Protein AF-A0A7V3TUY7-F1 (afdb_monomer)

Secondary structure (DSSP, 8-state):
-PPP-GGGPPPPHHHHHHHHHT-BTTB----EEETTEEE--HHHHHHHHHHHHHS---TTSPP-HHHHHHHHHHHHHHHHHHT-

Foldseek 3Di:
DDAQDDPRHDDDVVVLVCQQVPNDPPQHQDWDDDDPDIDHDPVSVVVRVVVVVPDPPPVPPPPPPVRVVVVVVVVVVVCVVVPD

Solvent-accessible surface area (backbone atoms only — not comparable to full-atom values): 5238 Å² total; per-residue (Å²): 133,86,73,58,47,82,93,69,36,68,80,55,67,69,56,56,52,40,25,50,76,71,26,57,94,89,46,55,38,60,66,48,76,58,84,97,42,80,44,68,53,72,67,37,51,50,54,38,52,52,56,60,65,75,44,79,80,65,89,73,61,78,66,54,71,76,50,48,51,53,54,48,54,48,51,51,50,50,42,64,71,72,69,118

Mean predicted aligned error: 10.54 Å

Sequence (84 aa):
MLPRRRAGKKVHVSTLYRWTLHGIRGVRLESLQCGGTRVTSVEALERFFRRLEEQPKDGTSPRSFAKRIRDSERAVQELARDGM

pLDDT: mean 84.79, std 12.77, range [51.34, 98.0]

Radius of gyration: 19.03 Å; Cα contacts (8 Å, |Δi|>4): 52; chains: 1; bounding box: 50×34×39 Å

Structure (mmCIF, N/CA/C/O backbone):
data_AF-A0A7V3TUY7-F1
#
_entry.id   AF-A0A7V3TUY7-F1
#
loop_
_atom_site.group_PDB
_atom_site.id
_atom_site.type_symbol
_atom_site.label_atom_id
_atom_site.label_alt_id
_atom_site.label_comp_id
_atom_site.label_asym_id
_atom_site.label_entity_id
_atom_site.label_seq_id
_atom_site.pdbx_PDB_ins_code
_atom_site.Cartn_x
_atom_site.Cartn_y
_atom_site.Cartn_z
_atom_site.occupancy
_atom_site.B_iso_or_equiv
_atom_site.auth_seq_id
_atom_site.auth_comp_id
_atom_site.auth_asym_id
_atom_site.auth_atom_id
_atom_site.pdbx_PDB_model_num
ATOM 1 N N . MET A 1 1 ? -8.887 -7.650 8.209 1.00 63.75 1 MET A N 1
ATOM 2 C CA . MET A 1 1 ? -7.688 -6.937 8.728 1.00 63.75 1 MET A CA 1
ATOM 3 C C . MET A 1 1 ? -6.448 -7.414 7.960 1.00 63.75 1 MET A C 1
ATOM 5 O O . MET A 1 1 ? -6.435 -8.569 7.559 1.00 63.75 1 MET A O 1
ATOM 9 N N . LEU A 1 2 ? -5.440 -6.567 7.699 1.00 82.25 2 LEU A N 1
ATOM 10 C CA . LEU A 1 2 ? -4.297 -6.931 6.835 1.00 82.25 2 LEU A CA 1
ATOM 11 C C . LEU A 1 2 ? -3.287 -7.866 7.525 1.00 82.25 2 LEU A C 1
ATOM 13 O O . LEU A 1 2 ? -2.936 -7.612 8.681 1.00 82.25 2 LEU A O 1
ATOM 17 N N . PRO A 1 3 ? -2.754 -8.886 6.822 1.00 82.62 3 PRO A N 1
ATOM 18 C CA . PRO A 1 3 ? -1.793 -9.812 7.405 1.00 82.62 3 PRO A CA 1
ATOM 19 C C . PRO A 1 3 ? -0.469 -9.114 7.727 1.00 82.62 3 PRO A C 1
ATOM 21 O O . PRO A 1 3 ? 0.005 -8.240 6.990 1.00 82.62 3 PRO A O 1
ATOM 24 N N . ARG A 1 4 ? 0.164 -9.546 8.819 1.00 87.19 4 ARG A N 1
ATOM 25 C CA . ARG A 1 4 ? 1.552 -9.196 9.133 1.00 87.19 4 ARG A CA 1
ATOM 26 C C . ARG A 1 4 ? 2.467 -9.929 8.156 1.00 87.19 4 ARG A C 1
ATOM 28 O O . ARG A 1 4 ? 2.350 -11.138 7.994 1.00 87.19 4 ARG A O 1
ATOM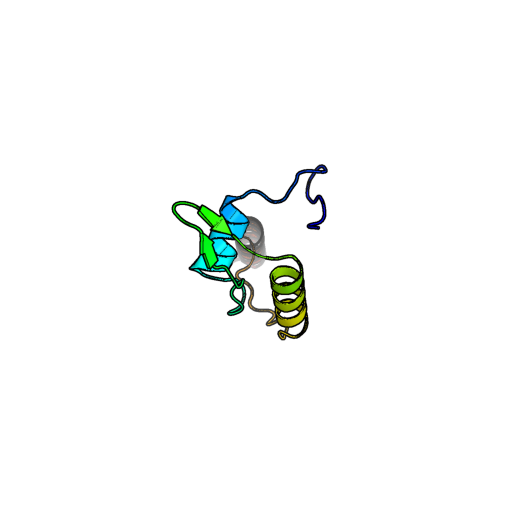 35 N N . ARG A 1 5 ? 3.343 -9.190 7.473 1.00 80.00 5 ARG A N 1
ATOM 36 C CA . ARG A 1 5 ? 4.253 -9.744 6.455 1.00 80.00 5 ARG A CA 1
ATOM 37 C C . ARG A 1 5 ? 5.677 -9.816 7.011 1.00 80.00 5 ARG A C 1
ATOM 39 O O . ARG A 1 5 ? 5.862 -10.241 8.145 1.00 80.00 5 ARG A O 1
ATOM 46 N N . ARG A 1 6 ? 6.687 -9.441 6.219 1.00 80.38 6 ARG A N 1
ATOM 47 C CA . ARG A 1 6 ? 8.123 -9.584 6.516 1.00 80.38 6 ARG A CA 1
ATOM 48 C C . ARG A 1 6 ? 8.455 -9.248 7.978 1.00 80.38 6 ARG A C 1
ATOM 50 O O . ARG A 1 6 ? 8.214 -8.125 8.417 1.00 80.38 6 ARG A O 1
ATOM 57 N N . ALA A 1 7 ? 9.012 -10.224 8.698 1.00 84.75 7 ALA A N 1
ATOM 58 C CA . ALA A 1 7 ? 9.372 -10.119 10.116 1.00 84.75 7 ALA A CA 1
ATOM 59 C C . ALA A 1 7 ? 8.205 -9.708 11.045 1.00 84.75 7 ALA A C 1
ATOM 61 O O . ALA A 1 7 ? 8.391 -8.928 11.974 1.00 84.75 7 ALA A O 1
ATOM 62 N N . GLY A 1 8 ? 6.977 -10.155 10.760 1.00 85.19 8 GLY A N 1
ATOM 63 C CA . GLY A 1 8 ? 5.795 -9.861 11.582 1.00 85.19 8 GLY A CA 1
ATOM 64 C C . GLY A 1 8 ? 5.325 -8.400 11.525 1.00 85.19 8 GLY A C 1
ATOM 65 O O . GLY A 1 8 ? 4.447 -7.990 12.297 1.00 85.19 8 GLY A O 1
ATOM 66 N N . LYS A 1 9 ? 5.884 -7.592 10.616 1.00 86.38 9 LYS A N 1
ATOM 67 C CA . LYS A 1 9 ? 5.565 -6.166 10.506 1.00 86.38 9 LYS A CA 1
ATOM 68 C C . LYS A 1 9 ? 4.205 -5.951 9.843 1.00 86.38 9 LYS A C 1
ATOM 70 O O . LYS A 1 9 ? 3.831 -6.648 8.894 1.00 86.38 9 LYS A O 1
ATOM 75 N N . LYS A 1 10 ? 3.469 -4.958 10.351 1.00 89.88 10 LYS A N 1
ATOM 76 C CA . LYS A 1 10 ? 2.238 -4.458 9.724 1.00 89.88 10 LYS A CA 1
ATOM 77 C C . LYS A 1 10 ? 2.568 -3.827 8.367 1.00 89.88 10 LYS A C 1
ATOM 79 O O . LYS A 1 10 ? 3.690 -3.376 8.135 1.00 89.88 10 LYS A O 1
ATOM 84 N N . VAL A 1 11 ? 1.577 -3.771 7.482 1.00 90.25 11 VAL A N 1
ATOM 85 C CA . VAL A 1 11 ? 1.689 -3.014 6.229 1.00 90.25 11 VAL A CA 1
ATOM 86 C C . VAL A 1 11 ? 1.916 -1.538 6.563 1.00 90.25 11 VAL A C 1
ATOM 88 O O . VAL A 1 11 ? 1.170 -0.956 7.346 1.00 90.25 11 VAL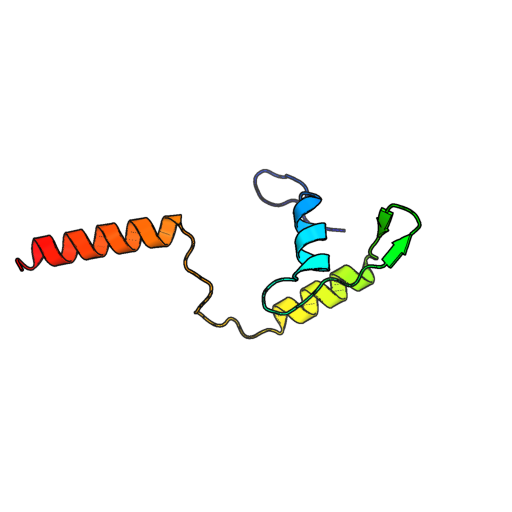 A O 1
ATOM 91 N N . HIS A 1 12 ? 2.958 -0.941 5.983 1.00 91.00 12 HIS A N 1
ATOM 92 C CA . HIS A 1 12 ? 3.263 0.473 6.188 1.00 91.00 12 HIS A CA 1
ATOM 93 C C . HIS A 1 12 ? 2.206 1.362 5.525 1.00 91.00 12 HIS A C 1
ATOM 95 O O . HIS A 1 12 ? 1.776 1.072 4.406 1.00 91.00 12 HIS A O 1
ATOM 101 N N . VAL A 1 13 ? 1.851 2.482 6.159 1.00 92.12 13 VAL A N 1
ATOM 102 C CA . VAL A 1 13 ? 0.804 3.397 5.670 1.00 92.12 13 VAL A CA 1
ATOM 103 C C . VAL A 1 13 ? 1.074 3.905 4.248 1.00 92.12 13 VAL A C 1
ATOM 105 O O . VAL A 1 13 ? 0.161 3.963 3.429 1.00 92.12 13 VAL A O 1
ATOM 108 N N . SER A 1 14 ? 2.338 4.145 3.883 1.00 93.19 14 SER A N 1
ATOM 109 C CA . SER A 1 14 ? 2.715 4.549 2.517 1.00 93.19 14 SER A CA 1
ATOM 110 C C . SER A 1 14 ? 2.316 3.527 1.447 1.00 93.19 14 SER A C 1
ATOM 112 O O . SER A 1 14 ? 2.120 3.888 0.292 1.00 93.19 14 SER A O 1
ATOM 114 N N . THR A 1 15 ? 2.177 2.245 1.803 1.00 92.75 15 THR A N 1
ATOM 115 C CA . THR A 1 15 ? 1.671 1.226 0.871 1.00 92.75 15 THR A CA 1
ATOM 116 C C . THR A 1 15 ? 0.186 1.424 0.585 1.00 92.75 15 THR A C 1
ATOM 118 O O . THR A 1 15 ? -0.208 1.321 -0.573 1.00 92.75 15 THR A O 1
ATOM 121 N N . LEU A 1 16 ? -0.615 1.777 1.595 1.00 93.75 16 LEU A N 1
ATOM 122 C CA . LEU A 1 16 ? -2.032 2.103 1.412 1.00 93.75 16 LEU A CA 1
ATOM 123 C C . LEU A 1 16 ? -2.202 3.376 0.575 1.00 93.75 16 LEU A C 1
ATOM 125 O O . LEU A 1 16 ? -3.000 3.395 -0.360 1.00 93.75 16 LEU A O 1
ATOM 129 N N . TYR A 1 17 ? -1.394 4.409 0.834 1.00 95.12 17 TYR A N 1
ATOM 130 C CA . TYR A 1 17 ? -1.369 5.605 -0.015 1.00 95.12 17 TYR A CA 1
ATOM 131 C C . TYR A 1 17 ? -1.016 5.266 -1.463 1.00 95.12 17 TYR A C 1
ATOM 133 O O . TYR A 1 17 ? -1.726 5.664 -2.37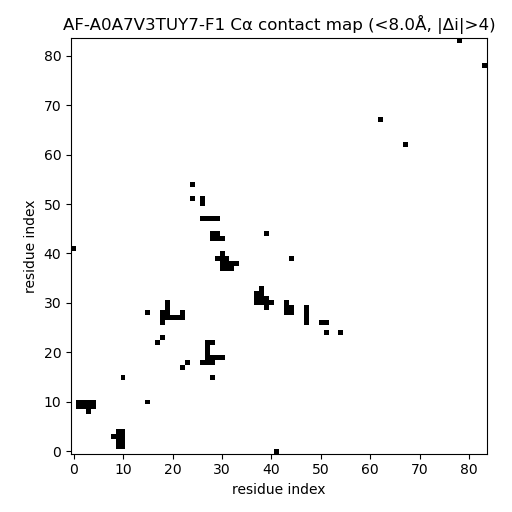6 1.00 95.12 17 TYR A O 1
ATOM 141 N N . ARG A 1 18 ? 0.011 4.447 -1.703 1.00 95.06 18 ARG A N 1
ATOM 142 C CA . ARG A 1 18 ? 0.352 4.021 -3.066 1.00 95.06 18 ARG A CA 1
ATOM 143 C C . ARG A 1 18 ? -0.791 3.255 -3.741 1.00 95.06 18 ARG A C 1
ATOM 145 O O . ARG A 1 18 ? -1.091 3.521 -4.899 1.00 95.06 18 ARG A O 1
ATOM 152 N N . TRP A 1 19 ? -1.453 2.336 -3.037 1.00 96.19 19 TRP A N 1
ATOM 153 C CA . TRP A 1 19 ? -2.580 1.580 -3.598 1.00 96.19 19 TRP A CA 1
ATOM 154 C C . TRP A 1 19 ? -3.794 2.454 -3.922 1.00 96.19 19 TRP A C 1
ATOM 156 O O . TRP A 1 19 ? -4.487 2.187 -4.899 1.00 96.19 19 TRP A O 1
ATOM 166 N N . THR A 1 20 ? -4.041 3.506 -3.145 1.00 96.56 20 THR A N 1
ATOM 167 C CA . THR A 1 20 ? -5.142 4.449 -3.405 1.00 96.56 20 THR A CA 1
ATOM 168 C C . THR A 1 20 ? -4.793 5.451 -4.519 1.00 96.56 20 THR A C 1
ATOM 170 O O . THR A 1 20 ? -5.603 5.711 -5.414 1.00 96.56 20 THR A O 1
ATOM 173 N N . LEU A 1 21 ? -3.562 5.976 -4.527 1.00 94.56 21 LEU A N 1
ATOM 174 C CA . LEU A 1 21 ? -3.104 7.015 -5.462 1.00 94.56 21 LEU A CA 1
ATOM 175 C C . LEU A 1 21 ? -2.673 6.493 -6.835 1.00 94.56 21 LEU A C 1
ATOM 177 O O . LEU A 1 21 ? -2.879 7.176 -7.834 1.00 94.56 21 LEU A O 1
ATOM 181 N N . HIS A 1 22 ? -2.089 5.302 -6.902 1.00 94.12 22 HIS A N 1
ATOM 182 C CA . HIS A 1 22 ? -1.559 4.739 -8.150 1.00 94.12 22 HIS A CA 1
ATOM 183 C C . HIS A 1 22 ? -2.094 3.337 -8.428 1.00 94.12 22 HIS A C 1
ATOM 185 O O . HIS A 1 22 ? -2.167 2.918 -9.579 1.00 94.12 22 HIS A O 1
ATOM 191 N N . GLY A 1 23 ? -2.495 2.616 -7.382 1.00 94.38 23 GLY A N 1
ATOM 192 C CA . GLY A 1 23 ? -2.835 1.209 -7.503 1.00 94.38 23 GLY A CA 1
ATOM 193 C C . GLY A 1 23 ? -1.606 0.327 -7.663 1.00 94.38 23 GLY A C 1
ATOM 194 O O . GLY A 1 23 ? -0.463 0.730 -7.435 1.00 94.38 23 GLY A O 1
ATOM 195 N N . ILE A 1 24 ? -1.858 -0.925 -8.008 1.00 92.94 24 ILE A N 1
ATOM 196 C CA . ILE A 1 24 ? -0.845 -1.913 -8.356 1.00 92.94 24 ILE A CA 1
ATOM 197 C C . ILE A 1 24 ? -1.452 -2.860 -9.383 1.00 92.94 24 ILE A C 1
ATOM 199 O O . ILE A 1 24 ? -2.605 -3.257 -9.238 1.00 92.94 24 ILE A O 1
ATOM 203 N N . ARG A 1 25 ? -0.689 -3.189 -10.435 1.00 88.88 25 ARG A N 1
ATOM 204 C CA . ARG A 1 25 ? -1.180 -3.995 -11.566 1.00 88.88 25 ARG A CA 1
ATOM 205 C C . ARG A 1 25 ? -2.516 -3.442 -12.102 1.00 88.88 25 ARG A C 1
ATOM 207 O O . ARG A 1 25 ? -3.481 -4.159 -12.237 1.00 88.88 25 ARG A O 1
ATOM 214 N N . GLY A 1 26 ? -2.648 -2.127 -12.274 1.00 89.94 26 GLY A N 1
ATOM 215 C CA . GLY A 1 26 ? -3.898 -1.517 -12.760 1.00 89.94 26 GLY A CA 1
ATOM 216 C C . GLY A 1 26 ? -5.115 -1.579 -11.815 1.00 89.94 26 GLY A C 1
ATOM 217 O O . GLY A 1 26 ? -6.136 -0.978 -12.130 1.00 89.94 26 GLY A O 1
ATOM 218 N N . VAL A 1 27 ? -5.032 -2.222 -10.642 1.00 94.88 27 VAL A N 1
ATOM 219 C CA . VAL A 1 27 ? -6.103 -2.209 -9.628 1.00 94.88 27 VAL A CA 1
ATOM 220 C C . VAL A 1 27 ? -5.809 -1.138 -8.584 1.00 94.88 27 VAL A C 1
ATOM 222 O O . VAL A 1 27 ? -4.720 -1.106 -8.006 1.00 94.88 27 VAL A O 1
ATOM 225 N N . ARG A 1 28 ? -6.784 -0.269 -8.304 1.00 96.62 28 ARG A N 1
ATOM 226 C CA . ARG A 1 28 ? -6.689 0.790 -7.284 1.00 96.62 28 ARG A CA 1
ATOM 227 C C . ARG A 1 28 ? -7.551 0.461 -6.071 1.00 96.62 28 ARG A C 1
ATOM 229 O O . ARG A 1 28 ? -8.635 -0.101 -6.210 1.00 96.62 28 ARG A O 1
ATOM 236 N N . LEU A 1 29 ? -7.060 0.813 -4.884 1.00 97.81 29 LEU A N 1
ATOM 237 C CA . LEU A 1 29 ? -7.801 0.645 -3.636 1.00 97.81 29 LEU A CA 1
ATOM 238 C C . LEU A 1 29 ? -8.822 1.777 -3.474 1.00 97.81 29 LEU A C 1
ATOM 240 O O . LEU A 1 29 ? -8.465 2.957 -3.507 1.00 97.81 29 LEU A O 1
ATOM 244 N N . GLU A 1 30 ? -10.079 1.400 -3.255 1.00 98.00 30 GLU A N 1
ATOM 245 C CA . GLU A 1 30 ? -11.172 2.326 -2.962 1.00 98.00 30 GLU A CA 1
ATOM 246 C C . GLU A 1 30 ? -10.912 3.045 -1.627 1.00 98.00 30 GLU A C 1
ATOM 248 O O . GLU A 1 30 ? -10.540 2.437 -0.619 1.00 98.00 30 GLU A O 1
ATOM 253 N N . SER A 1 31 ? -11.067 4.367 -1.623 1.00 97.31 31 SER A N 1
ATOM 254 C CA . SER A 1 31 ? -10.862 5.200 -0.438 1.00 97.31 31 SER A CA 1
ATOM 255 C C . SER A 1 31 ? -11.699 6.467 -0.510 1.00 97.31 31 SER A C 1
ATOM 257 O O . SER A 1 31 ? -12.046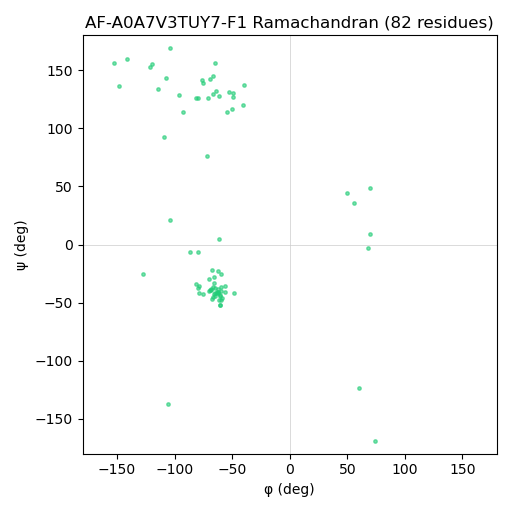 6.925 -1.597 1.00 97.31 31 SER A O 1
ATOM 259 N N . LEU A 1 32 ? -11.984 7.036 0.657 1.00 96.56 32 LEU A N 1
ATOM 260 C CA . LEU A 1 32 ? -12.728 8.279 0.825 1.00 96.56 32 LEU A CA 1
ATOM 261 C C . LEU A 1 32 ? -11.865 9.294 1.571 1.00 96.56 32 LEU A C 1
ATOM 263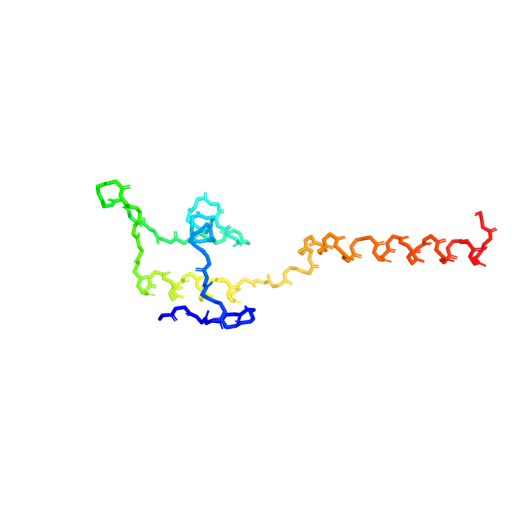 O O . LEU A 1 32 ? -10.988 8.925 2.356 1.00 96.56 32 LEU A O 1
ATOM 267 N N . GLN A 1 33 ? -12.123 10.575 1.336 1.00 96.38 33 GLN A N 1
ATOM 268 C CA . GLN A 1 33 ? -11.546 11.653 2.126 1.00 96.38 33 GLN A CA 1
ATOM 269 C C . GLN A 1 33 ? -12.520 11.987 3.262 1.00 96.38 33 GLN A C 1
ATOM 271 O O . GLN A 1 33 ? -13.633 12.438 3.012 1.00 96.38 33 GLN A O 1
ATOM 276 N N . CYS A 1 34 ? -12.112 11.741 4.504 1.00 96.25 34 CYS A N 1
ATOM 277 C CA . CYS A 1 34 ? -12.863 12.088 5.706 1.00 96.25 34 CYS A CA 1
ATOM 278 C C . CYS A 1 34 ? -12.136 13.247 6.398 1.00 96.25 34 CYS A C 1
ATOM 280 O O . CYS A 1 34 ? -11.166 13.045 7.136 1.00 96.25 34 CYS A O 1
ATOM 282 N N . GLY A 1 35 ? -12.541 14.479 6.075 1.00 94.94 35 GLY A N 1
ATOM 283 C CA . GLY A 1 35 ? -11.821 15.686 6.485 1.00 94.94 35 GLY A CA 1
ATOM 284 C C . GLY A 1 35 ? -10.388 15.696 5.942 1.00 94.94 35 GLY A C 1
ATOM 285 O O . GLY A 1 35 ? -10.175 15.558 4.740 1.00 94.94 35 GLY A O 1
ATOM 286 N N . GLY A 1 36 ? -9.391 15.813 6.823 1.00 93.88 36 GLY A N 1
ATOM 287 C CA . GLY A 1 36 ? -7.964 15.768 6.463 1.00 93.88 36 GLY A CA 1
ATOM 288 C C . GLY A 1 36 ? -7.391 14.361 6.244 1.00 93.88 36 GLY A C 1
ATOM 289 O O . GLY A 1 36 ? -6.258 14.228 5.785 1.00 93.88 36 GLY A O 1
ATOM 290 N N . THR A 1 37 ? -8.160 13.303 6.520 1.00 93.75 37 THR A N 1
ATOM 291 C CA . THR A 1 37 ? -7.650 11.926 6.534 1.00 93.75 37 THR A CA 1
ATOM 292 C C . THR A 1 37 ? -8.275 11.075 5.438 1.00 93.75 37 THR A C 1
ATOM 294 O O . THR A 1 37 ? -9.492 11.033 5.268 1.00 93.75 37 THR A O 1
ATOM 297 N N . ARG A 1 38 ? -7.439 10.318 4.723 1.00 94.81 38 ARG A N 1
ATOM 298 C CA . ARG A 1 38 ? -7.908 9.294 3.788 1.00 94.81 38 ARG A CA 1
ATOM 299 C C . ARG A 1 38 ? -8.260 8.014 4.537 1.00 94.81 38 ARG A C 1
ATOM 301 O O . ARG A 1 38 ? -7.424 7.460 5.248 1.00 94.81 38 ARG A O 1
ATOM 308 N N . VAL A 1 39 ? -9.474 7.525 4.329 1.00 95.62 39 VAL A N 1
ATOM 309 C CA . VAL A 1 39 ? -10.005 6.315 4.965 1.00 95.62 39 VAL A CA 1
ATOM 310 C C . VAL A 1 39 ? -10.377 5.267 3.917 1.00 95.62 39 VAL A C 1
ATOM 312 O O . VAL A 1 39 ? -10.636 5.581 2.756 1.00 95.62 39 VAL A O 1
ATOM 315 N N . THR A 1 40 ? -10.375 4.000 4.316 1.00 95.75 40 THR A N 1
ATOM 316 C CA . THR A 1 40 ? -10.826 2.859 3.507 1.00 95.75 40 THR A CA 1
ATOM 317 C C . THR A 1 40 ? -11.558 1.877 4.419 1.00 95.75 40 THR A C 1
ATOM 319 O O . THR A 1 40 ? -11.377 1.926 5.638 1.00 95.75 40 THR A O 1
ATOM 322 N N . SER A 1 41 ? -12.384 1.007 3.846 1.00 95.19 41 SER A N 1
ATOM 323 C CA . SER A 1 41 ? -13.147 0.004 4.592 1.00 95.19 41 SER A CA 1
ATOM 324 C C . SER A 1 41 ? -12.543 -1.396 4.444 1.00 95.19 41 SER A C 1
ATOM 326 O O . SER A 1 41 ? -11.650 -1.636 3.624 1.00 95.19 41 SER A O 1
ATOM 328 N N . VAL A 1 42 ? -13.018 -2.345 5.251 1.00 94.50 42 VAL A N 1
ATOM 329 C CA . VAL A 1 42 ? -12.576 -3.745 5.160 1.00 94.50 42 VAL A CA 1
ATOM 330 C C . VAL A 1 42 ? -13.061 -4.379 3.855 1.00 94.50 42 VAL A C 1
ATOM 332 O O . VAL A 1 42 ? -12.295 -5.070 3.189 1.00 94.50 42 VAL A O 1
ATOM 335 N N . GLU A 1 43 ? -14.284 -4.070 3.438 1.00 96.50 43 GLU A N 1
ATOM 336 C CA . GLU A 1 43 ? -14.907 -4.548 2.202 1.00 96.50 43 GLU A CA 1
ATOM 337 C C . GLU A 1 43 ? -14.192 -3.977 0.968 1.00 96.50 43 GLU A C 1
ATOM 339 O O . GLU A 1 43 ? -14.020 -4.665 -0.037 1.00 96.50 43 GLU A O 1
ATOM 344 N N . ALA A 1 44 ? -13.727 -2.723 1.038 1.00 96.25 44 ALA A N 1
ATOM 345 C CA . ALA A 1 44 ? -12.899 -2.118 -0.004 1.00 96.25 44 ALA A CA 1
ATOM 346 C C . ALA A 1 44 ? -11.566 -2.863 -0.179 1.00 96.25 44 ALA A C 1
ATOM 348 O O . ALA A 1 44 ? -11.134 -3.109 -1.308 1.00 96.25 44 ALA A O 1
ATOM 349 N N . LEU A 1 45 ? -10.926 -3.259 0.928 1.00 95.25 45 LEU A N 1
ATOM 350 C CA . LEU A 1 45 ? -9.711 -4.075 0.896 1.00 95.25 45 LEU A CA 1
ATOM 351 C C . LEU A 1 45 ? -9.977 -5.467 0.315 1.00 95.25 45 LEU A C 1
ATOM 353 O O . LEU A 1 45 ? -9.181 -5.948 -0.487 1.00 95.25 45 LEU A O 1
ATOM 357 N N . GLU A 1 46 ? -11.086 -6.102 0.685 1.00 95.25 46 GLU A N 1
ATOM 358 C CA . GLU A 1 46 ? -11.480 -7.403 0.141 1.00 95.25 46 GLU A CA 1
ATOM 359 C C . GLU A 1 46 ? -11.680 -7.340 -1.380 1.00 95.25 46 GLU A C 1
ATOM 361 O O . GLU A 1 46 ? -11.032 -8.087 -2.117 1.00 95.25 46 GLU A O 1
ATOM 366 N N . ARG A 1 47 ? -12.491 -6.388 -1.870 1.00 95.75 47 ARG A N 1
ATOM 367 C CA . ARG A 1 47 ? -12.691 -6.167 -3.313 1.00 95.75 47 ARG A CA 1
ATOM 368 C C . ARG A 1 47 ? -11.376 -5.904 -4.037 1.00 95.75 47 ARG A C 1
ATOM 370 O O . ARG A 1 47 ? -11.167 -6.403 -5.139 1.00 95.75 47 ARG A O 1
ATOM 377 N N . PHE A 1 48 ? -10.492 -5.120 -3.427 1.00 95.69 48 PHE A N 1
ATOM 378 C CA . PHE A 1 48 ? -9.178 -4.819 -3.980 1.00 95.69 48 PHE A CA 1
ATOM 379 C C . PHE A 1 48 ? -8.317 -6.077 -4.143 1.00 95.69 48 PHE A C 1
ATOM 381 O O . PHE A 1 48 ? -7.754 -6.288 -5.216 1.00 95.69 48 PHE A O 1
ATOM 388 N N . PHE A 1 49 ? -8.229 -6.931 -3.119 1.00 93.75 49 PHE A N 1
ATOM 389 C CA . PHE A 1 49 ? -7.433 -8.157 -3.208 1.00 93.75 49 PHE A CA 1
ATOM 390 C C . PHE A 1 49 ? -8.028 -9.181 -4.166 1.00 93.75 49 PHE A C 1
ATOM 392 O O . PHE A 1 49 ? -7.269 -9.769 -4.931 1.00 93.75 49 PHE A O 1
ATOM 399 N N . ARG A 1 50 ? -9.356 -9.327 -4.193 1.00 94.88 50 ARG A N 1
ATOM 400 C CA . ARG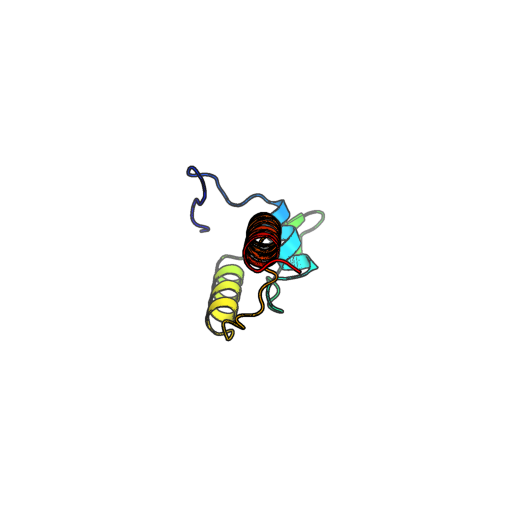 A 1 50 ? -10.034 -10.213 -5.144 1.00 94.88 50 ARG A CA 1
ATOM 401 C C . ARG A 1 50 ? -9.741 -9.812 -6.592 1.00 94.88 50 ARG A C 1
A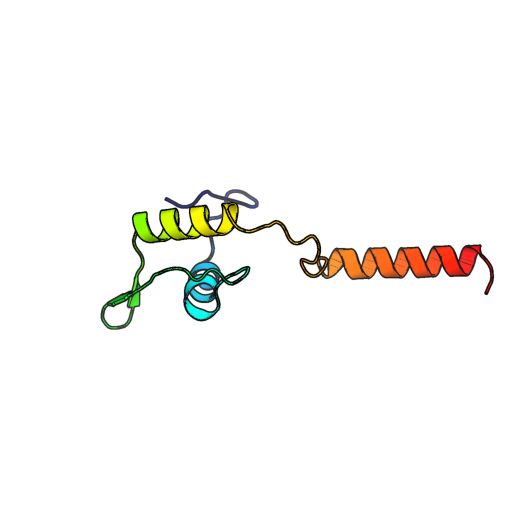TOM 403 O O . ARG A 1 50 ? -9.269 -10.630 -7.372 1.00 94.88 50 ARG A O 1
ATOM 410 N N . ARG A 1 51 ? -9.864 -8.519 -6.916 1.00 94.94 51 ARG A N 1
ATOM 411 C CA . ARG A 1 51 ? -9.495 -7.993 -8.243 1.00 94.94 51 ARG A CA 1
ATOM 412 C C . ARG A 1 51 ? -8.023 -8.233 -8.587 1.00 94.94 51 ARG A C 1
ATOM 414 O O . ARG A 1 51 ? -7.702 -8.470 -9.743 1.00 94.94 51 ARG A O 1
ATOM 421 N N . LEU A 1 52 ? -7.110 -8.154 -7.613 1.00 92.19 52 LEU A N 1
ATOM 422 C CA . LEU A 1 52 ? -5.682 -8.432 -7.833 1.00 92.19 52 LEU A CA 1
ATOM 423 C C . LEU A 1 52 ? -5.374 -9.911 -8.090 1.00 92.19 52 LEU A C 1
ATOM 425 O O . LEU A 1 52 ? -4.372 -10.214 -8.745 1.00 92.19 52 LEU A O 1
ATOM 429 N N . GLU A 1 53 ? -6.176 -10.805 -7.522 1.00 91.12 53 GLU A N 1
ATOM 430 C CA . GLU A 1 53 ? -6.069 -12.249 -7.709 1.00 91.12 53 GLU A CA 1
ATOM 431 C C . GLU A 1 53 ? -6.605 -12.678 -9.076 1.00 91.12 53 GLU A C 1
ATOM 433 O O . GLU A 1 53 ? -5.938 -13.441 -9.769 1.00 91.12 53 GLU A O 1
ATOM 438 N N . GLU A 1 54 ? -7.738 -12.108 -9.494 1.00 90.12 54 GLU A N 1
ATOM 439 C CA . GLU A 1 54 ? -8.346 -12.316 -10.816 1.00 90.12 54 GLU A CA 1
ATOM 440 C C . GLU A 1 54 ? -7.450 -11.832 -11.964 1.00 90.12 54 GLU A C 1
ATOM 442 O O . GLU A 1 54 ? -7.578 -12.289 -13.099 1.00 90.12 54 GLU A O 1
ATOM 447 N N . GLN A 1 55 ? -6.522 -10.911 -11.688 1.00 81.62 55 GLN A N 1
ATOM 448 C CA . GLN A 1 55 ? -5.632 -10.415 -12.722 1.00 81.62 55 GLN A CA 1
ATOM 449 C C . GLN A 1 55 ? -4.667 -11.491 -13.221 1.00 81.62 55 GLN A C 1
ATOM 451 O O . GLN A 1 55 ? -3.910 -12.047 -12.404 1.00 81.62 55 GLN A O 1
ATOM 456 N N . PRO A 1 56 ? -4.565 -11.679 -14.555 1.00 74.75 56 PRO A N 1
ATOM 457 C CA . PRO A 1 56 ? -3.572 -12.563 -15.134 1.00 74.75 56 PRO A CA 1
ATOM 458 C C . PRO A 1 56 ? -2.196 -12.179 -14.597 1.00 74.75 56 PRO A C 1
ATOM 460 O O . PRO A 1 56 ? -1.820 -11.003 -14.499 1.00 74.75 56 PRO A O 1
ATOM 463 N N . LYS A 1 57 ? -1.458 -13.188 -14.129 1.00 67.12 57 LYS A N 1
ATOM 464 C CA . LYS A 1 57 ? -0.065 -13.022 -13.722 1.00 67.12 57 LYS A CA 1
ATOM 465 C C . LYS A 1 57 ? 0.745 -12.833 -14.993 1.00 67.12 57 LYS A C 1
ATOM 467 O O . LYS A 1 57 ? 1.415 -13.760 -15.431 1.00 67.12 57 LYS A O 1
ATOM 472 N N . ASP A 1 58 ? 0.667 -11.645 -15.581 1.00 60.22 58 ASP A N 1
ATOM 473 C CA . ASP A 1 58 ? 1.557 -11.268 -16.662 1.00 60.22 58 ASP A CA 1
ATOM 474 C C . ASP A 1 58 ? 2.978 -11.474 -16.135 1.00 60.22 58 ASP A C 1
ATOM 476 O O . ASP A 1 58 ? 3.414 -10.827 -15.175 1.00 60.22 58 ASP A O 1
ATOM 480 N N . GLY A 1 59 ? 3.694 -12.435 -16.724 1.00 56.03 59 GLY A N 1
ATOM 481 C CA . GLY A 1 59 ? 5.057 -12.822 -16.343 1.00 56.03 59 GLY A CA 1
ATOM 482 C C . GLY A 1 59 ? 6.088 -11.695 -16.501 1.00 56.03 59 GLY A C 1
ATOM 483 O O . GLY A 1 59 ? 7.275 -11.902 -16.261 1.00 56.03 59 GLY A O 1
ATOM 484 N N . THR A 1 60 ? 5.632 -10.497 -16.864 1.00 52.47 60 THR A N 1
ATOM 485 C CA . THR A 1 60 ? 6.406 -9.301 -17.192 1.00 52.47 60 THR A CA 1
ATOM 486 C C . THR A 1 60 ? 6.393 -8.269 -16.059 1.00 52.47 60 THR A C 1
ATOM 488 O O . THR A 1 60 ? 6.668 -7.092 -16.280 1.00 52.47 60 THR A O 1
ATOM 491 N N . SER A 1 61 ? 6.109 -8.671 -14.812 1.00 53.81 61 SER A N 1
ATOM 492 C CA . SER A 1 61 ? 6.485 -7.843 -13.655 1.00 53.81 61 SER A CA 1
ATOM 493 C C . SER A 1 61 ? 7.958 -7.444 -13.814 1.00 53.81 61 SER A C 1
ATOM 495 O O . SER A 1 61 ? 8.786 -8.351 -13.957 1.00 53.81 61 SER A O 1
ATOM 497 N N . PRO A 1 62 ? 8.321 -6.145 -13.748 1.00 51.34 62 PRO A N 1
ATOM 498 C CA . PRO A 1 62 ? 9.712 -5.724 -13.808 1.00 51.34 62 PRO A CA 1
ATOM 499 C C . PRO A 1 62 ? 10.493 -6.560 -12.801 1.00 51.34 62 PRO A C 1
ATOM 501 O O . PRO A 1 62 ? 10.166 -6.569 -11.608 1.00 51.34 62 PRO A O 1
ATOM 504 N N . ARG A 1 63 ? 11.448 -7.363 -13.291 1.00 57.75 63 ARG A N 1
ATOM 505 C CA . ARG A 1 63 ? 12.284 -8.203 -12.430 1.00 57.75 63 ARG A CA 1
ATOM 506 C C . ARG A 1 63 ? 12.810 -7.297 -11.318 1.00 57.75 63 ARG A C 1
ATOM 508 O O . ARG A 1 63 ? 13.281 -6.197 -11.609 1.00 57.75 63 ARG A O 1
ATOM 515 N N . SER A 1 64 ? 12.681 -7.737 -10.062 1.00 66.94 64 SER A N 1
ATOM 516 C CA . SER A 1 64 ? 13.253 -7.039 -8.901 1.00 66.94 64 SER A CA 1
ATOM 517 C C . SER A 1 64 ? 14.636 -6.494 -9.264 1.00 66.94 64 SER A C 1
ATOM 519 O O . SER A 1 64 ? 15.406 -7.200 -9.914 1.00 66.94 64 SER A O 1
ATOM 521 N N . PHE A 1 65 ? 14.962 -5.264 -8.866 1.00 58.34 65 PHE A N 1
ATOM 522 C CA . PHE A 1 65 ? 16.261 -4.644 -9.156 1.00 58.34 65 PHE A CA 1
ATOM 523 C C . PHE A 1 65 ? 17.438 -5.582 -8.817 1.00 58.34 65 PHE A C 1
ATOM 525 O O . PHE A 1 65 ? 18.329 -5.794 -9.633 1.00 58.34 65 PHE A O 1
ATOM 532 N N . ALA A 1 66 ? 17.355 -6.282 -7.681 1.00 68.75 66 ALA A N 1
ATOM 533 C CA . ALA A 1 66 ? 18.337 -7.283 -7.257 1.00 68.75 66 ALA A CA 1
ATOM 534 C C . ALA A 1 66 ? 18.373 -8.556 -8.129 1.00 68.75 66 ALA A C 1
ATOM 536 O O . ALA A 1 66 ? 19.349 -9.302 -8.120 1.00 68.75 66 ALA A O 1
ATOM 537 N N . LYS A 1 67 ? 17.294 -8.866 -8.852 1.00 69.56 67 LYS A N 1
ATOM 538 C CA . LYS A 1 67 ? 17.271 -9.929 -9.866 1.00 69.56 67 LYS A CA 1
ATOM 539 C C . LYS A 1 67 ? 17.895 -9.443 -11.181 1.00 69.56 67 LYS A C 1
ATOM 541 O O . LYS A 1 67 ? 18.628 -10.206 -11.783 1.00 69.56 67 LYS A O 1
ATOM 546 N N . ARG A 1 68 ? 17.689 -8.177 -11.575 1.00 72.62 68 ARG A N 1
ATOM 547 C CA . ARG A 1 68 ? 18.328 -7.584 -12.770 1.00 72.62 68 ARG A CA 1
ATOM 548 C C . ARG A 1 68 ? 19.852 -7.577 -12.673 1.00 72.62 68 ARG A C 1
ATOM 550 O O . ARG A 1 68 ? 20.495 -7.942 -13.643 1.00 72.62 68 ARG A O 1
ATOM 557 N N . ILE A 1 69 ? 20.402 -7.195 -11.517 1.00 78.19 69 ILE A N 1
ATOM 558 C CA . ILE A 1 69 ? 21.858 -7.194 -11.298 1.00 78.19 69 ILE A CA 1
ATOM 559 C C . ILE A 1 69 ? 22.418 -8.609 -11.455 1.00 78.19 69 ILE A C 1
ATOM 561 O O . ILE A 1 69 ? 23.288 -8.819 -12.286 1.00 78.19 69 ILE A O 1
ATOM 565 N N . ARG A 1 70 ? 21.841 -9.593 -10.757 1.00 77.25 70 ARG A N 1
ATOM 566 C CA . ARG A 1 70 ? 22.296 -10.991 -10.835 1.00 77.25 70 ARG A CA 1
ATOM 567 C C . ARG A 1 70 ? 22.158 -11.597 -12.228 1.00 77.25 70 ARG A C 1
ATOM 569 O O . ARG A 1 70 ? 23.047 -12.312 -12.666 1.00 77.25 70 ARG A O 1
ATOM 576 N N . ASP A 1 71 ? 21.055 -11.318 -12.920 1.00 77.38 71 ASP A N 1
ATOM 577 C CA . ASP A 1 71 ? 20.857 -11.782 -14.296 1.00 77.38 71 ASP A CA 1
ATOM 578 C C . ASP A 1 71 ? 21.887 -11.128 -15.241 1.00 77.38 71 ASP A C 1
ATOM 580 O O . ASP A 1 71 ? 22.400 -11.797 -16.131 1.00 77.38 71 ASP A O 1
ATOM 584 N N . SER A 1 72 ? 22.227 -9.849 -15.025 1.00 82.12 72 SER A N 1
ATOM 585 C CA . SER A 1 72 ? 23.261 -9.141 -15.791 1.00 82.12 72 SER A CA 1
ATOM 586 C C . SER A 1 72 ? 24.656 -9.693 -15.509 1.00 82.12 72 SER A C 1
ATOM 588 O O . SER A 1 72 ? 25.396 -9.950 -16.447 1.00 82.12 72 SER A O 1
ATOM 590 N N . GLU A 1 73 ? 25.016 -9.897 -14.241 1.00 83.88 73 GLU A N 1
ATOM 591 C CA . GLU A 1 73 ? 26.292 -10.501 -13.834 1.00 83.88 73 GLU A CA 1
ATOM 592 C C . GLU A 1 73 ? 26.440 -11.910 -14.410 1.00 83.88 73 GLU A C 1
ATOM 594 O O . GLU A 1 73 ? 27.506 -12.275 -14.898 1.00 83.88 73 GLU A O 1
ATOM 599 N N . ARG A 1 74 ? 25.352 -12.686 -14.412 1.00 81.75 74 ARG A N 1
A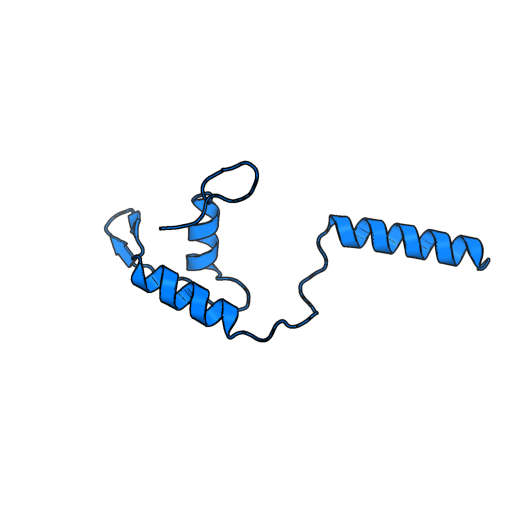TOM 600 C CA . ARG A 1 74 ? 25.321 -14.024 -14.998 1.00 81.75 74 ARG A CA 1
ATOM 601 C C . ARG A 1 74 ? 25.497 -13.991 -16.513 1.00 81.75 74 ARG A C 1
ATOM 603 O O . ARG A 1 74 ? 26.306 -14.752 -17.023 1.00 81.75 74 ARG A O 1
ATOM 610 N N . ALA A 1 75 ? 24.808 -13.090 -17.211 1.00 82.31 75 ALA A N 1
ATOM 611 C CA . ALA A 1 75 ? 24.986 -12.913 -18.651 1.00 82.31 75 ALA A CA 1
ATOM 612 C C . ALA A 1 75 ? 26.416 -12.459 -18.995 1.00 82.31 75 ALA A C 1
ATOM 614 O O . ALA A 1 75 ? 27.000 -12.947 -19.955 1.00 82.31 75 ALA A O 1
ATOM 615 N N . VAL A 1 76 ? 27.013 -11.580 -18.181 1.00 85.75 76 VAL A N 1
ATOM 616 C CA . VAL A 1 76 ? 28.418 -11.160 -18.325 1.00 85.75 76 VAL A CA 1
ATOM 617 C C . VAL A 1 76 ? 29.370 -12.342 -18.125 1.00 85.75 76 VAL A C 1
ATOM 619 O O . VAL A 1 76 ? 30.325 -12.483 -18.881 1.00 85.75 76 VAL A O 1
ATOM 622 N N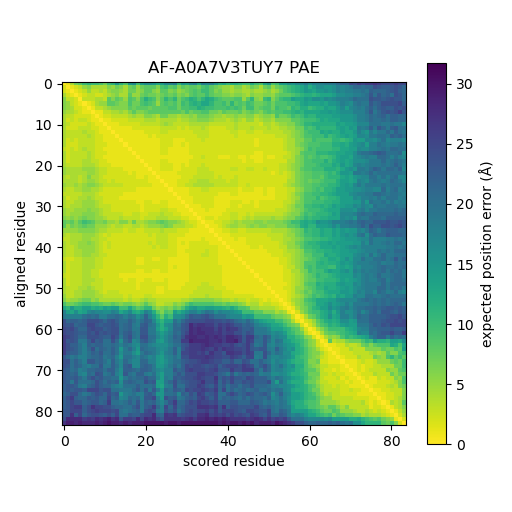 . GLN A 1 77 ? 29.110 -13.218 -17.150 1.00 82.69 77 GLN A N 1
ATOM 623 C CA . GLN A 1 77 ? 29.910 -14.429 -16.939 1.00 82.69 77 GLN A CA 1
ATOM 624 C C . GLN A 1 77 ? 29.749 -15.455 -18.065 1.00 82.69 77 GLN A C 1
ATOM 626 O O . GLN A 1 77 ? 30.726 -16.099 -18.430 1.00 82.69 77 GLN A O 1
ATOM 631 N N . GLU A 1 78 ? 28.541 -15.616 -18.605 1.00 83.56 78 GLU A N 1
ATOM 632 C CA . GLU A 1 78 ? 28.271 -16.497 -19.747 1.00 83.56 78 GLU A CA 1
ATOM 633 C C . GLU A 1 78 ? 28.998 -15.987 -21.004 1.00 83.56 78 GLU A C 1
ATOM 635 O O . GLU A 1 78 ? 29.720 -16.752 -21.631 1.00 83.56 78 GLU A O 1
ATOM 640 N N . LEU A 1 79 ? 28.955 -14.679 -21.287 1.00 81.31 79 LEU A N 1
ATOM 641 C CA . LEU A 1 79 ? 29.717 -14.064 -22.385 1.00 81.31 79 LEU A CA 1
ATOM 642 C C . LEU A 1 79 ? 31.237 -14.188 -22.197 1.00 81.31 79 LEU A C 1
ATOM 644 O O . LEU A 1 79 ? 31.952 -14.520 -23.137 1.00 81.31 79 LEU A O 1
ATOM 648 N N . ALA A 1 80 ? 31.732 -13.982 -20.973 1.00 81.69 80 ALA A N 1
ATOM 649 C CA . ALA A 1 80 ? 33.150 -14.157 -20.657 1.00 81.69 80 ALA A CA 1
ATOM 650 C C . ALA A 1 80 ? 33.606 -15.622 -20.776 1.00 81.69 80 ALA A C 1
ATOM 652 O O . ALA A 1 80 ? 34.778 -15.883 -21.040 1.00 81.69 80 ALA A O 1
ATOM 653 N N . ARG A 1 81 ? 32.692 -16.579 -20.573 1.00 74.31 81 ARG A N 1
ATOM 654 C CA . ARG A 1 81 ? 32.947 -18.014 -20.736 1.00 74.31 81 ARG A CA 1
ATOM 655 C C . ARG A 1 81 ? 32.930 -18.439 -22.203 1.00 74.31 81 ARG A C 1
ATOM 657 O O . ARG A 1 81 ? 33.729 -19.296 -22.572 1.00 74.31 81 ARG A O 1
ATOM 664 N N . ASP A 1 82 ? 32.061 -17.832 -23.005 1.00 79.69 82 ASP A N 1
ATOM 665 C CA . ASP A 1 82 ? 31.905 -18.133 -24.432 1.00 79.69 82 ASP A CA 1
ATOM 666 C C . ASP A 1 82 ? 32.877 -17.334 -25.326 1.00 79.69 82 ASP A C 1
ATOM 668 O O . ASP A 1 82 ? 33.002 -17.631 -26.512 1.00 79.69 82 ASP A O 1
ATOM 672 N N . GLY A 1 83 ? 33.634 -16.389 -24.752 1.00 66.62 83 GLY A N 1
ATOM 673 C CA . GLY A 1 83 ? 34.831 -15.808 -25.365 1.00 66.62 83 GLY A CA 1
ATOM 674 C C . GLY A 1 83 ? 34.566 -14.906 -26.572 1.00 66.62 83 GLY A C 1
ATOM 675 O O . GLY A 1 83 ? 35.229 -15.066 -27.597 1.00 66.62 83 GLY A O 1
ATOM 676 N N . MET A 1 84 ? 33.624 -13.963 -26.447 1.00 55.75 84 MET A N 1
ATOM 677 C CA . MET A 1 84 ? 33.451 -12.836 -27.378 1.00 55.75 84 MET A CA 1
ATOM 678 C C . MET A 1 84 ? 33.944 -11.527 -26.761 1.00 55.75 84 MET A C 1
ATOM 680 O O . MET A 1 84 ? 33.611 -11.276 -25.580 1.00 55.75 84 MET A O 1
#

Nearest PDB structures (foldseek):
  6nrb-assembly1_2  TM=2.858E-01  e=4.036E+00  Homo sapiens
  1mtc-assembly1_B  TM=2.622E-01  e=3.768E+00  Rattus norvegicus
  1pa3-assembly1_A  TM=3.457E-01  e=8.017E+00  Plasmodium falciparum
  3tnd-assembly1_B  TM=2.776E-01  e=5.688E+00  Shigella flexneri